Protein AF-A0A9N9TDC0-F1 (afdb_monomer_lite)

Organism: Diabrotica balteata (NCBI:txid107213)

Foldseek 3Di:
DWPLLPLLVVLVVLQVVVVVVCVVDPDDDDDDDDDDDDDDDDCVVQQAQPQAAQQGLGGNAPDLCRGGDCNQLSVLSSQLSVAPGKAHDQGDDSNDGHVDNHIRHHSVSVVSSLVSLVVVCVDPSSVVSNCCNGPPD

pLDDT: mean 79.36, std 17.17, range [41.03, 97.44]

Radius of gyration: 16.18 Å; chains: 1; bounding box: 45×30×38 Å

Secondary structure (DSSP, 8-state):
--GGGGTTHHHHHHHHHHHHHHTT----------------S-TTTTTPPTT-SSSSSS---SSTT---S-HHHHHHHHHHHT-SSEE-TT-EETTEE--SSS-EE-HHHHHHHHHHHHTTTTSHHHHHHHHIIIII-

InterPro domains:
  IPR016090 Phospholipase A2-like, central domain [PF05826] (49-137)
  IPR036444 Phospholipase A2 domain superfamily [G3DSA:1.20.90.10] (48-137)
  IPR036444 Phospholipase A2 domain superfamily [SSF48619] (49-136)

Sequence (137 aa):
MVILMTQCKQLEEGRLMRRNKEVRKNGAELTIERSTASKSPFTLLNGIVLGTKWCGTGDIAKNYFDLGTDSAVNSCCRTHDLCPVKVMANSKKYELVNHSLFTKSHCRCDDELFQCLRKSLTSPSGNLMGQIYFNIV

Structure (mmCIF, N/CA/C/O backbone):
data_AF-A0A9N9TDC0-F1
#
_entry.id   AF-A0A9N9TDC0-F1
#
loop_
_atom_site.group_PDB
_atom_site.id
_atom_site.type_symbol
_atom_site.label_atom_id
_atom_site.label_alt_id
_atom_site.label_comp_id
_atom_site.label_asym_id
_atom_site.label_entity_id
_atom_site.label_seq_id
_atom_site.pdbx_PDB_ins_code
_atom_site.Cartn_x
_atom_site.Cartn_y
_atom_site.Cartn_z
_atom_site.occupancy
_atom_site.B_iso_or_equiv
_atom_site.auth_seq_id
_atom_site.auth_comp_id
_atom_site.auth_asym_id
_atom_site.auth_atom_id
_atom_site.pdbx_PDB_model_num
ATOM 1 N N . MET A 1 1 ? 11.512 5.666 14.192 1.00 43.72 1 MET A N 1
ATOM 2 C CA . MET A 1 1 ? 10.227 6.289 14.569 1.00 43.72 1 MET A CA 1
ATOM 3 C C . MET A 1 1 ? 9.485 6.565 13.271 1.00 43.72 1 MET A C 1
ATOM 5 O O . MET A 1 1 ? 10.002 7.342 12.486 1.00 43.72 1 MET A O 1
ATOM 9 N N . VAL A 1 2 ? 8.385 5.860 12.987 1.00 49.72 2 VAL A N 1
ATOM 10 C CA . VAL A 1 2 ? 7.615 6.011 11.736 1.00 49.72 2 VAL A CA 1
ATOM 11 C C . VAL A 1 2 ? 6.175 6.308 12.141 1.00 49.72 2 VAL A C 1
ATOM 13 O O . VAL A 1 2 ? 5.522 5.473 12.767 1.00 49.72 2 VAL A O 1
ATOM 16 N N . ILE A 1 3 ? 5.728 7.534 11.883 1.00 53.28 3 ILE A N 1
ATOM 17 C CA . ILE A 1 3 ? 4.504 8.129 12.442 1.00 53.28 3 ILE A CA 1
ATOM 18 C C . ILE A 1 3 ? 3.247 7.365 11.969 1.00 53.28 3 ILE A C 1
ATOM 20 O O . ILE A 1 3 ? 2.300 7.200 12.744 1.00 53.28 3 ILE A O 1
ATOM 24 N N . LEU A 1 4 ? 3.285 6.748 10.779 1.00 50.56 4 LEU A N 1
ATOM 25 C CA . LEU A 1 4 ? 2.161 5.986 10.223 1.00 50.56 4 LEU A CA 1
ATOM 26 C C . LEU A 1 4 ? 1.981 4.564 10.802 1.00 50.56 4 LEU A C 1
ATOM 28 O O . LEU A 1 4 ? 0.852 4.074 10.845 1.00 50.56 4 LEU A O 1
ATOM 32 N N . MET A 1 5 ? 3.023 3.931 11.377 1.00 54.91 5 MET A N 1
ATOM 33 C CA . MET A 1 5 ? 2.903 2.614 12.055 1.00 54.91 5 MET A CA 1
ATOM 34 C C . MET A 1 5 ? 1.956 2.637 13.274 1.00 54.91 5 MET A C 1
ATOM 36 O O . MET A 1 5 ? 1.722 1.612 13.915 1.00 54.91 5 MET A O 1
ATOM 40 N N . THR A 1 6 ? 1.422 3.805 13.638 1.00 63.31 6 THR A N 1
ATOM 41 C CA . THR A 1 6 ? 0.473 3.960 14.744 1.00 63.31 6 THR A CA 1
ATOM 42 C C . THR A 1 6 ? -0.981 4.084 14.288 1.00 63.31 6 THR A C 1
ATOM 44 O O . THR A 1 6 ? -1.870 3.665 15.026 1.00 63.31 6 THR A O 1
ATOM 47 N N . GLN A 1 7 ? -1.258 4.572 13.070 1.00 75.69 7 GLN A N 1
ATOM 48 C CA . GLN A 1 7 ? -2.637 4.772 12.603 1.00 75.69 7 GLN A CA 1
ATOM 49 C C . GLN A 1 7 ? -3.354 3.449 12.314 1.00 75.69 7 GLN A C 1
ATOM 51 O O . GLN A 1 7 ? -4.551 3.316 12.570 1.00 75.69 7 GLN A O 1
ATOM 56 N N . CYS A 1 8 ? -2.617 2.451 11.831 1.00 85.19 8 CYS A N 1
ATOM 57 C CA . CYS A 1 8 ? -3.139 1.114 11.584 1.00 85.19 8 CYS A CA 1
ATOM 58 C C . CYS A 1 8 ? -3.606 0.406 12.876 1.00 85.19 8 CYS A C 1
ATOM 60 O O . CYS A 1 8 ? -4.486 -0.452 12.822 1.00 85.19 8 CYS A O 1
ATOM 62 N N . LYS A 1 9 ? -3.095 0.797 14.056 1.00 86.00 9 LYS A N 1
ATOM 63 C CA . LYS A 1 9 ? -3.480 0.199 15.350 1.00 86.00 9 LYS A CA 1
ATOM 64 C C . LYS A 1 9 ? -4.933 0.491 15.720 1.00 86.00 9 LYS A C 1
ATOM 66 O O . LYS A 1 9 ? -5.607 -0.353 16.302 1.00 86.00 9 LYS A O 1
ATOM 71 N N . GLN A 1 10 ? -5.457 1.636 15.278 1.00 83.44 10 GLN A N 1
ATOM 72 C CA . GLN A 1 10 ? -6.869 1.996 15.452 1.00 83.44 10 GLN A CA 1
ATOM 73 C C . GLN A 1 10 ? -7.805 0.951 14.810 1.00 83.44 10 GLN A C 1
ATOM 75 O O . GLN A 1 10 ? -8.905 0.691 15.300 1.00 83.44 10 GLN A O 1
ATOM 80 N N . LEU A 1 11 ? -7.360 0.320 13.716 1.00 83.12 11 LEU A N 1
ATOM 81 C CA . LEU A 1 11 ? -8.080 -0.754 13.028 1.00 83.12 11 LEU A CA 1
ATOM 82 C C . LEU A 1 11 ? -7.989 -2.105 13.756 1.00 83.12 11 LEU A C 1
ATOM 84 O O . LEU A 1 11 ? -8.930 -2.900 13.673 1.00 83.12 11 LEU A O 1
ATOM 88 N N . GLU A 1 12 ? -6.890 -2.372 14.462 1.00 80.12 12 GLU A N 1
ATOM 89 C CA . GLU A 1 12 ? -6.726 -3.580 15.281 1.00 80.12 12 GLU A CA 1
ATOM 90 C C . GLU A 1 12 ? -7.670 -3.548 16.494 1.00 80.12 12 GLU A C 1
ATOM 92 O O . GLU A 1 12 ? -8.396 -4.514 16.748 1.00 80.12 12 GLU A O 1
ATOM 97 N N . GLU A 1 13 ? -7.760 -2.401 17.172 1.00 72.88 13 GLU A N 1
ATOM 98 C CA . GLU A 1 13 ? -8.645 -2.187 18.325 1.00 72.88 13 GLU A CA 1
ATOM 99 C C . GLU A 1 13 ? -10.133 -2.212 17.936 1.00 72.88 13 GLU A C 1
ATOM 101 O O . GLU A 1 13 ? -10.938 -2.914 18.560 1.00 72.88 13 GLU A O 1
ATOM 106 N N . GLY A 1 14 ? -10.510 -1.527 16.847 1.00 67.00 14 GLY A N 1
ATOM 107 C CA . GLY A 1 14 ? -11.889 -1.530 16.342 1.00 67.00 14 GLY A CA 1
ATOM 108 C C . GLY A 1 14 ? -12.385 -2.931 15.955 1.00 67.00 14 GLY A C 1
ATOM 109 O O . GLY A 1 14 ? -13.558 -3.273 16.144 1.00 67.00 14 GLY A O 1
ATOM 110 N N . ARG A 1 15 ? -11.484 -3.803 15.480 1.00 71.12 15 ARG A N 1
ATOM 111 C CA . ARG A 1 15 ? -11.808 -5.208 15.198 1.00 71.12 15 ARG A CA 1
ATOM 112 C C . ARG A 1 15 ? -12.060 -6.035 16.452 1.00 71.12 15 ARG A C 1
ATOM 114 O O . ARG A 1 15 ? -12.991 -6.840 16.432 1.00 71.12 15 ARG A O 1
ATOM 121 N N . LEU A 1 16 ? -11.271 -5.863 17.514 1.00 62.78 16 LEU A N 1
ATOM 122 C CA . LEU A 1 16 ? -11.483 -6.576 18.782 1.00 62.78 16 LEU A CA 1
ATOM 123 C C . LEU A 1 16 ? -12.867 -6.254 19.361 1.00 62.78 16 LEU A C 1
ATOM 125 O O . LEU A 1 16 ? -13.609 -7.161 19.745 1.00 62.78 16 LEU A O 1
ATOM 129 N N . MET A 1 17 ? -13.262 -4.981 19.310 1.00 61.91 17 MET A N 1
ATOM 130 C CA . MET A 1 17 ? -14.589 -4.541 19.744 1.00 61.91 17 MET A CA 1
ATOM 131 C C . MET A 1 17 ? -15.713 -5.162 18.905 1.00 61.91 17 MET A C 1
ATOM 133 O O . MET A 1 17 ? -16.713 -5.632 19.453 1.00 61.91 17 MET A O 1
ATOM 137 N N . ARG A 1 18 ? -15.552 -5.232 17.575 1.00 63.91 18 ARG A N 1
ATOM 138 C CA . ARG A 1 18 ? -16.556 -5.845 16.693 1.00 63.91 18 ARG A CA 1
ATOM 139 C C . ARG A 1 18 ? -16.644 -7.362 16.864 1.00 63.91 18 ARG A C 1
ATOM 141 O O . ARG A 1 18 ? -17.756 -7.868 16.951 1.00 63.91 18 ARG A O 1
ATOM 148 N N . ARG A 1 19 ? -15.517 -8.076 16.984 1.00 62.69 19 ARG A N 1
ATOM 149 C CA . ARG A 1 19 ? -15.504 -9.530 17.237 1.00 62.69 19 ARG A CA 1
ATOM 150 C C . ARG A 1 19 ? -16.257 -9.865 18.527 1.00 62.69 19 ARG A C 1
ATOM 152 O O . ARG A 1 19 ? -17.105 -10.750 18.524 1.00 62.69 19 ARG A O 1
ATOM 159 N N . ASN A 1 20 ? -16.029 -9.105 19.598 1.00 61.06 20 ASN A N 1
ATOM 160 C CA . ASN A 1 20 ? -16.749 -9.279 20.864 1.00 61.06 20 ASN A CA 1
ATOM 161 C C . ASN A 1 20 ? -18.252 -8.960 20.751 1.00 61.06 20 ASN A C 1
ATOM 163 O O . ASN A 1 20 ? -19.065 -9.557 21.454 1.00 61.06 20 ASN A O 1
ATOM 167 N N . LYS A 1 21 ? -18.639 -8.039 19.858 1.00 62.50 21 LYS A N 1
ATOM 168 C CA . LYS A 1 21 ? -20.042 -7.707 19.562 1.00 62.50 21 LYS A CA 1
ATOM 169 C C . LYS A 1 21 ? -20.717 -8.764 18.680 1.00 62.50 21 LYS A C 1
ATOM 171 O O . LYS A 1 21 ? -21.873 -9.072 18.924 1.00 62.50 21 LYS A O 1
ATOM 176 N N . GLU A 1 22 ? -20.016 -9.341 17.705 1.00 58.44 22 GLU A N 1
ATOM 177 C CA . GLU A 1 22 ? -20.518 -10.411 16.824 1.00 58.44 22 GLU A CA 1
ATOM 178 C C . GLU A 1 22 ? -20.736 -11.722 17.591 1.00 58.44 22 GLU A C 1
ATOM 180 O O . GLU A 1 22 ? -21.791 -12.332 17.443 1.00 58.44 22 GLU A O 1
ATOM 185 N N . VAL A 1 23 ? -19.844 -12.072 18.529 1.00 59.19 23 VAL A N 1
ATOM 186 C CA . VAL A 1 23 ? -20.058 -13.187 19.479 1.00 59.19 23 VAL A CA 1
ATOM 187 C C . VAL A 1 23 ? -21.364 -13.025 20.275 1.00 59.19 23 VAL A C 1
ATOM 189 O O . VAL A 1 23 ? -21.989 -14.014 20.644 1.00 59.19 23 VAL A O 1
ATOM 192 N N . ARG A 1 24 ? -21.825 -11.787 20.503 1.00 57.50 24 ARG A N 1
ATOM 193 C CA . ARG A 1 24 ? -23.081 -11.485 21.210 1.00 57.50 24 ARG A CA 1
ATOM 194 C C . ARG A 1 24 ? -24.323 -11.445 20.310 1.00 57.50 24 ARG A C 1
ATOM 196 O O . ARG A 1 24 ? -25.420 -11.291 20.836 1.00 57.50 24 ARG A O 1
ATOM 203 N N . LYS A 1 25 ? -24.184 -11.507 18.980 1.00 57.28 25 LYS A N 1
ATOM 204 C CA . LYS A 1 25 ? -25.237 -11.085 18.035 1.00 57.28 25 LYS A CA 1
ATOM 205 C C . LYS A 1 25 ? -25.451 -12.037 16.855 1.00 57.28 25 LYS A C 1
ATOM 207 O O . LYS A 1 25 ? -25.892 -11.588 15.801 1.00 57.28 25 LYS A O 1
ATOM 212 N N . ASN A 1 26 ? -25.135 -13.324 17.000 1.00 48.34 26 ASN A N 1
ATOM 213 C CA . ASN A 1 26 ? -25.371 -14.308 15.941 1.00 48.34 26 ASN A CA 1
ATOM 214 C C . ASN A 1 26 ? -26.873 -14.431 15.619 1.00 48.34 26 ASN A C 1
ATOM 216 O O . ASN A 1 26 ? -27.608 -15.152 16.287 1.00 48.34 26 ASN A O 1
ATOM 220 N N . GLY A 1 27 ? -27.292 -13.700 14.582 1.00 49.47 27 GLY A N 1
ATOM 221 C CA . GLY A 1 27 ? -28.620 -13.714 13.978 1.00 49.47 27 GLY A CA 1
ATOM 222 C C . GLY A 1 27 ? -28.892 -12.444 13.160 1.00 49.47 27 GLY A C 1
ATOM 223 O O . GLY A 1 27 ? -29.534 -11.540 13.685 1.00 49.47 27 GLY A O 1
ATOM 224 N N . ALA A 1 28 ? -28.365 -12.359 11.923 1.00 46.91 28 ALA A N 1
ATOM 225 C CA . ALA A 1 28 ? -29.011 -11.762 10.730 1.00 46.91 28 ALA A CA 1
ATOM 226 C C . ALA A 1 28 ? -28.039 -11.520 9.544 1.00 46.91 28 ALA A C 1
ATOM 228 O O . ALA A 1 28 ? -26.873 -11.177 9.730 1.00 46.91 28 ALA A O 1
ATOM 229 N N . GLU A 1 29 ? -28.615 -11.695 8.350 1.00 49.22 29 GLU A N 1
ATOM 230 C CA . GLU A 1 29 ? -28.165 -11.625 6.946 1.00 49.22 29 GLU A CA 1
ATOM 231 C C . GLU A 1 29 ? -27.120 -10.558 6.534 1.00 49.22 29 GLU A C 1
ATOM 233 O O . GLU A 1 29 ? -27.102 -9.436 7.041 1.00 49.22 29 GLU A O 1
ATOM 238 N N . LEU A 1 30 ? -26.299 -10.886 5.522 1.00 42.09 30 LEU A N 1
ATOM 239 C CA . LEU A 1 30 ? -25.290 -10.016 4.903 1.00 42.09 30 LEU A CA 1
ATOM 240 C C . LEU A 1 30 ? -25.744 -9.544 3.504 1.00 42.09 30 LEU A C 1
ATOM 242 O O . LEU A 1 30 ? -25.718 -10.320 2.552 1.00 42.09 30 LEU A O 1
ATOM 246 N N . THR A 1 31 ? -26.077 -8.263 3.343 1.00 41.03 31 THR A N 1
ATOM 247 C CA . THR A 1 31 ? -26.244 -7.618 2.026 1.00 41.03 31 THR A CA 1
ATOM 248 C C . THR A 1 31 ? -24.946 -6.938 1.588 1.00 41.03 31 THR A C 1
ATOM 250 O O . THR A 1 31 ? -24.373 -6.126 2.317 1.00 41.03 31 THR A O 1
ATOM 253 N N . ILE A 1 32 ? -24.464 -7.285 0.392 1.00 54.03 32 ILE A N 1
ATOM 254 C CA . ILE A 1 32 ? -23.242 -6.746 -0.217 1.00 54.03 32 ILE A CA 1
ATOM 255 C C . ILE A 1 32 ? -23.621 -5.600 -1.158 1.00 54.03 32 ILE A C 1
ATOM 257 O O . ILE A 1 32 ? -24.218 -5.842 -2.204 1.00 54.03 32 ILE A O 1
ATOM 261 N N . GLU A 1 33 ? -23.212 -4.373 -0.834 1.00 41.72 33 GLU A N 1
ATOM 262 C CA . GLU A 1 33 ? -23.263 -3.245 -1.770 1.00 41.72 33 GLU A CA 1
ATOM 263 C C . GLU A 1 33 ? -21.891 -2.985 -2.397 1.00 41.72 33 GLU A C 1
ATOM 265 O O . GLU A 1 33 ? -20.862 -2.918 -1.719 1.00 41.72 33 GLU A O 1
ATOM 270 N N . ARG A 1 34 ? -21.881 -2.858 -3.727 1.00 50.12 34 ARG A N 1
ATOM 271 C CA . ARG A 1 34 ? -20.688 -2.676 -4.556 1.00 50.12 34 ARG A CA 1
ATOM 272 C C . ARG A 1 34 ? -20.740 -1.274 -5.162 1.00 50.12 34 ARG A C 1
ATOM 274 O O . ARG A 1 34 ? -21.472 -1.042 -6.115 1.00 50.12 34 ARG A O 1
ATOM 281 N N . SER A 1 35 ? -19.971 -0.340 -4.612 1.00 47.72 35 SER A N 1
ATOM 282 C CA . SER A 1 35 ? -19.874 1.027 -5.133 1.00 47.72 35 SER A CA 1
ATOM 283 C C . SER A 1 35 ? -18.846 1.109 -6.264 1.00 47.72 35 SER A C 1
ATOM 285 O O . SER A 1 35 ? -17.663 0.827 -6.066 1.00 47.72 35 SER A O 1
ATOM 287 N N . THR A 1 36 ? -19.293 1.515 -7.449 1.00 52.31 36 THR A N 1
ATOM 288 C CA . THR A 1 36 ? -18.456 1.820 -8.615 1.00 52.31 36 THR A CA 1
ATOM 289 C C . THR A 1 36 ? -17.931 3.253 -8.525 1.00 52.31 36 THR A C 1
ATOM 291 O O . THR A 1 36 ? -18.714 4.200 -8.581 1.00 52.31 36 THR A O 1
ATOM 294 N N . ALA A 1 37 ? -16.614 3.421 -8.395 1.00 52.00 37 ALA A N 1
ATOM 295 C CA . ALA A 1 37 ? -15.966 4.730 -8.401 1.00 52.00 37 ALA A CA 1
ATOM 296 C C . ALA A 1 37 ? -15.718 5.214 -9.843 1.00 52.00 37 ALA A C 1
ATOM 298 O O . ALA A 1 37 ? -15.102 4.524 -10.657 1.00 52.00 37 ALA A O 1
ATOM 299 N N . SER A 1 38 ? -16.241 6.404 -10.138 1.00 48.16 38 SER A N 1
ATOM 300 C CA . SER A 1 38 ? -16.136 7.135 -11.405 1.00 48.16 38 SER A CA 1
ATOM 301 C C . SER A 1 38 ? -14.684 7.537 -11.712 1.00 48.16 38 SER A C 1
ATOM 303 O O . SER A 1 38 ? -14.008 8.103 -10.854 1.00 48.16 38 SER A O 1
ATOM 305 N N . LYS A 1 39 ? -14.193 7.248 -12.928 1.00 51.53 39 LYS A N 1
ATOM 306 C CA . LYS A 1 39 ? -12.815 7.538 -13.372 1.00 51.53 39 LYS A CA 1
ATOM 307 C C . LYS A 1 39 ? -12.755 8.872 -14.135 1.00 51.53 39 LYS A C 1
ATOM 309 O O . LYS A 1 39 ? -13.308 8.979 -15.225 1.00 51.53 39 LYS A O 1
ATOM 314 N N . SER A 1 40 ? -12.050 9.858 -13.573 1.00 52.03 40 SER A N 1
ATOM 315 C CA . SER A 1 40 ? -11.766 11.186 -14.157 1.00 52.03 40 SER A CA 1
ATOM 316 C C . SER A 1 40 ? -10.304 11.281 -14.657 1.00 52.03 40 SER A C 1
ATOM 318 O O . SER A 1 40 ? -9.427 10.673 -14.033 1.00 52.03 40 SER A O 1
ATOM 320 N N . PRO A 1 41 ? -10.003 12.013 -15.756 1.00 49.75 41 PRO A N 1
ATOM 321 C CA . PRO A 1 41 ? -8.772 11.858 -16.545 1.00 49.75 41 PRO A CA 1
ATOM 322 C C . PRO A 1 41 ? -7.531 12.632 -16.054 1.00 49.75 41 PRO A C 1
ATOM 324 O O . PRO A 1 41 ? -6.552 12.718 -16.790 1.00 49.75 41 PRO A O 1
ATOM 327 N N . PHE A 1 42 ? -7.502 13.162 -14.829 1.00 45.28 42 PHE A N 1
ATOM 328 C CA . PHE A 1 42 ? -6.326 13.876 -14.309 1.00 45.28 42 PHE A CA 1
ATOM 329 C C . PHE A 1 42 ? -5.617 13.075 -13.210 1.00 45.28 42 PHE A C 1
ATOM 331 O O . PHE A 1 42 ? -5.853 13.255 -12.020 1.00 45.28 42 PHE A O 1
ATOM 338 N N . THR A 1 43 ? -4.715 12.180 -13.620 1.00 54.09 43 THR A N 1
ATOM 339 C CA . THR A 1 43 ? -3.987 11.226 -12.761 1.00 54.09 43 THR A CA 1
ATOM 340 C C . THR A 1 43 ? -3.235 11.862 -11.581 1.00 54.09 43 THR A C 1
ATOM 342 O O . THR A 1 43 ? -3.154 11.251 -10.519 1.00 54.09 43 THR A O 1
ATOM 345 N N . LEU A 1 44 ? -2.750 13.102 -11.721 1.00 52.62 44 LEU A N 1
ATOM 346 C CA . LEU A 1 44 ? -2.090 13.844 -10.636 1.00 52.62 44 LEU A CA 1
ATOM 347 C C . LEU A 1 44 ? -3.076 14.422 -9.607 1.00 52.62 44 LEU A C 1
ATOM 349 O O . LEU A 1 44 ? -2.758 14.467 -8.423 1.00 52.62 44 LEU A O 1
ATOM 353 N N . LEU A 1 45 ? -4.284 14.811 -10.032 1.00 56.62 45 LEU A N 1
ATOM 354 C CA . LEU A 1 45 ? -5.337 15.286 -9.123 1.00 56.62 45 LEU A CA 1
ATOM 355 C C . LEU A 1 45 ? -5.935 14.132 -8.296 1.00 56.62 45 LEU A C 1
ATOM 357 O O . LEU A 1 45 ? -6.458 14.351 -7.210 1.00 56.62 45 LEU A O 1
ATOM 361 N N . ASN A 1 46 ? -5.814 12.901 -8.804 1.00 61.03 46 ASN A N 1
ATOM 362 C CA . ASN A 1 46 ? -6.255 11.673 -8.141 1.00 61.03 46 ASN A CA 1
ATOM 363 C C . ASN A 1 46 ? -5.223 11.126 -7.133 1.00 61.03 46 ASN A C 1
ATOM 365 O O . ASN A 1 46 ? -5.440 10.065 -6.553 1.00 61.03 46 ASN A O 1
ATOM 369 N N . GLY A 1 47 ? -4.088 11.810 -6.940 1.00 79.50 47 GLY A N 1
ATOM 370 C CA . GLY A 1 47 ? -3.065 11.399 -5.977 1.00 79.50 47 GLY A CA 1
ATOM 371 C C . GLY A 1 47 ? -2.313 10.120 -6.354 1.00 79.50 47 GLY A C 1
ATOM 372 O O . GLY A 1 47 ? -1.832 9.437 -5.456 1.00 79.50 47 GLY A O 1
ATOM 373 N N . ILE A 1 48 ? -2.222 9.777 -7.647 1.00 88.44 48 ILE A N 1
ATOM 374 C CA . ILE A 1 48 ? -1.464 8.615 -8.142 1.00 88.44 48 ILE A CA 1
ATOM 375 C C . ILE A 1 48 ? -0.031 9.026 -8.496 1.00 88.44 48 ILE A C 1
ATOM 377 O O . ILE A 1 48 ? 0.192 10.011 -9.204 1.00 88.44 48 ILE A O 1
ATOM 381 N N . VAL A 1 49 ? 0.947 8.234 -8.053 1.00 87.75 49 VAL A N 1
ATOM 382 C CA . VAL A 1 49 ? 2.366 8.412 -8.382 1.00 87.75 49 VAL A CA 1
ATOM 383 C C . VAL A 1 49 ? 2.584 8.236 -9.888 1.00 87.75 49 VAL A C 1
ATOM 385 O O . VAL A 1 49 ? 2.137 7.255 -10.488 1.00 87.75 49 VAL A O 1
ATOM 388 N N . LEU A 1 50 ? 3.299 9.177 -10.510 1.00 84.12 50 LEU A N 1
ATOM 389 C CA . LEU A 1 50 ? 3.603 9.145 -11.944 1.00 84.12 50 LEU A CA 1
ATOM 390 C C . LEU A 1 50 ? 4.289 7.832 -12.351 1.00 84.12 50 LEU A C 1
ATOM 392 O O . LEU A 1 50 ? 5.160 7.330 -11.648 1.00 84.12 50 LEU A O 1
ATOM 396 N N . GLY A 1 51 ? 3.886 7.270 -13.494 1.00 80.19 51 GLY A N 1
ATOM 397 C CA . GLY A 1 51 ? 4.392 5.974 -13.971 1.00 80.19 51 GLY A CA 1
ATOM 398 C C . GLY A 1 51 ? 3.780 4.755 -13.267 1.00 80.19 51 GLY A C 1
ATOM 399 O O . GLY A 1 51 ? 4.124 3.616 -13.593 1.00 80.19 51 GLY A O 1
ATOM 400 N N . THR A 1 52 ? 2.841 4.970 -12.339 1.00 90.00 52 THR A N 1
ATOM 401 C CA . THR A 1 52 ? 2.112 3.910 -11.638 1.00 90.00 52 THR A CA 1
ATOM 402 C C . THR A 1 52 ? 0.612 3.964 -11.909 1.00 90.00 52 THR A C 1
ATOM 404 O O . THR A 1 52 ? 0.085 4.908 -12.498 1.00 90.00 52 THR A O 1
ATOM 407 N N . LYS A 1 53 ? -0.072 2.894 -11.515 1.00 93.94 53 LYS A N 1
ATOM 408 C CA . LYS A 1 53 ? -1.519 2.722 -11.618 1.00 93.94 53 LYS A CA 1
ATOM 409 C C . LYS A 1 53 ? -2.177 2.368 -10.291 1.00 93.94 53 LYS A C 1
ATOM 411 O O . LYS A 1 53 ? -3.367 2.616 -10.160 1.00 93.94 53 LYS A O 1
ATOM 416 N N . TRP A 1 54 ? -1.413 1.822 -9.347 1.00 94.88 54 TRP A N 1
ATOM 417 C CA . TRP A 1 54 ? -1.894 1.346 -8.046 1.00 94.88 54 TRP A CA 1
ATOM 418 C C . TRP A 1 54 ? -1.355 2.145 -6.857 1.00 94.88 54 TRP A C 1
ATOM 420 O O . TRP A 1 54 ? -1.756 1.903 -5.731 1.00 94.88 54 TRP A O 1
ATOM 430 N N . 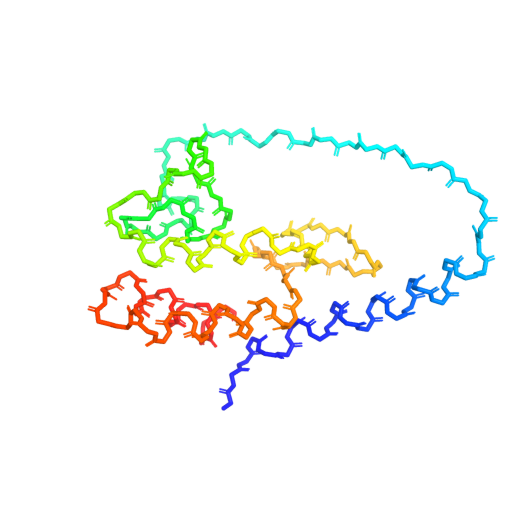CYS A 1 55 ? -0.382 3.034 -7.062 1.00 92.69 55 CYS A N 1
ATOM 431 C CA . CYS A 1 55 ? 0.274 3.731 -5.958 1.00 92.69 55 CYS A CA 1
ATOM 432 C C . CYS A 1 55 ? -0.323 5.125 -5.785 1.00 92.69 55 CYS A C 1
ATOM 434 O O . CYS A 1 55 ? 0.088 6.057 -6.476 1.00 92.69 55 CYS A O 1
ATOM 436 N N . GLY A 1 56 ? -1.288 5.267 -4.876 1.00 88.31 56 GLY A N 1
ATOM 437 C CA . GLY A 1 56 ? -1.911 6.549 -4.556 1.00 88.31 56 GLY A CA 1
ATOM 438 C C . GLY A 1 56 ? -3.245 6.413 -3.827 1.00 88.31 56 GLY A C 1
ATOM 439 O O . GLY A 1 56 ? -3.477 5.441 -3.111 1.00 88.31 56 GLY A O 1
ATOM 440 N N . THR A 1 57 ? -4.134 7.396 -3.991 1.00 85.88 57 THR A N 1
ATOM 441 C CA . THR A 1 57 ? -5.489 7.350 -3.417 1.00 85.88 57 THR A CA 1
ATOM 442 C C . THR A 1 57 ? -6.386 6.422 -4.244 1.00 85.88 57 THR A C 1
ATOM 444 O O . THR A 1 57 ? -7.181 6.864 -5.072 1.00 85.88 57 THR A O 1
ATOM 447 N N . GLY A 1 58 ? -6.248 5.115 -4.005 1.00 85.12 58 GLY A N 1
ATOM 448 C CA . GLY A 1 58 ? -6.860 4.059 -4.813 1.00 85.12 58 GLY A CA 1
ATOM 449 C C . GLY A 1 58 ? -6.050 3.760 -6.074 1.00 85.12 58 GLY A C 1
ATOM 450 O O . GLY A 1 58 ? -4.857 4.051 -6.139 1.00 85.12 58 GLY A O 1
ATOM 451 N N . ASP A 1 59 ? -6.713 3.211 -7.094 1.00 91.38 59 ASP A N 1
ATOM 452 C CA . ASP A 1 59 ? -6.069 2.804 -8.339 1.00 91.38 59 ASP A CA 1
ATOM 453 C C . ASP A 1 59 ? -6.795 3.328 -9.591 1.00 91.38 59 ASP A C 1
ATOM 455 O O . ASP A 1 59 ? -8.006 3.560 -9.619 1.00 91.38 59 ASP A O 1
ATOM 459 N N . ILE A 1 60 ? -6.030 3.503 -10.668 1.00 92.25 60 ILE A N 1
ATOM 460 C CA . ILE A 1 60 ? -6.537 3.800 -12.017 1.00 92.25 60 ILE A CA 1
ATOM 461 C C . ILE A 1 60 ? -6.437 2.581 -12.941 1.00 92.25 60 ILE A C 1
ATOM 463 O O . ILE A 1 60 ? -6.710 2.689 -14.144 1.00 92.25 60 ILE A O 1
ATOM 467 N N . ALA A 1 61 ? -6.042 1.425 -12.408 1.00 94.31 61 ALA A N 1
ATOM 468 C CA . ALA A 1 61 ? -5.787 0.222 -13.178 1.00 94.31 61 ALA A CA 1
ATOM 469 C C . ALA A 1 61 ? -7.058 -0.235 -13.907 1.00 94.31 61 ALA A C 1
ATOM 471 O O . ALA A 1 61 ? -8.186 -0.130 -13.412 1.00 94.31 61 ALA A O 1
ATOM 472 N N . LYS A 1 62 ? -6.913 -0.711 -15.148 1.00 94.00 62 LYS A N 1
ATOM 473 C CA . LYS A 1 62 ? -8.059 -1.246 -15.906 1.00 94.00 62 LYS A CA 1
ATOM 474 C C . LYS A 1 62 ? -8.497 -2.613 -15.385 1.00 94.00 62 LYS A C 1
ATOM 476 O O . LYS A 1 62 ? -9.663 -2.970 -15.513 1.00 94.00 62 LYS A O 1
ATOM 481 N N . ASN A 1 63 ? -7.556 -3.376 -14.836 1.00 94.81 63 ASN A N 1
ATOM 482 C CA . ASN A 1 63 ? -7.765 -4.694 -14.252 1.00 94.81 63 ASN A CA 1
ATOM 483 C C . ASN A 1 63 ? -6.585 -5.052 -13.331 1.00 94.81 63 ASN A C 1
ATOM 485 O O . ASN A 1 63 ? -5.586 -4.339 -13.289 1.00 94.81 63 ASN A O 1
ATOM 489 N N . TYR A 1 64 ? -6.684 -6.190 -12.642 1.00 95.25 64 TYR A N 1
ATOM 490 C CA . TYR A 1 64 ? -5.674 -6.686 -11.700 1.00 95.25 64 TYR A CA 1
ATOM 491 C C . TYR A 1 64 ? -4.248 -6.776 -12.277 1.00 95.25 64 TYR A C 1
ATOM 493 O O . TYR A 1 64 ? -3.274 -6.562 -11.555 1.00 95.25 64 TYR A O 1
ATOM 501 N N . PHE A 1 65 ? -4.113 -7.101 -13.564 1.00 95.75 65 PHE A N 1
ATOM 502 C CA . PHE A 1 65 ? -2.824 -7.291 -14.235 1.00 95.75 65 PHE A CA 1
ATOM 503 C C . PHE A 1 65 ? -2.262 -5.995 -14.829 1.00 95.75 65 PHE A C 1
ATOM 505 O O . PHE A 1 65 ? -1.131 -5.979 -15.311 1.00 95.75 65 PHE A O 1
ATOM 512 N N . ASP A 1 66 ? -3.021 -4.901 -14.782 1.00 94.75 66 ASP A N 1
ATOM 513 C CA . ASP A 1 66 ? -2.612 -3.616 -15.328 1.00 94.75 66 ASP A CA 1
ATOM 514 C C . ASP A 1 66 ? -1.661 -2.882 -14.367 1.00 94.75 66 ASP A C 1
ATOM 516 O O . ASP A 1 66 ? -2.065 -2.000 -13.610 1.00 94.75 66 ASP A O 1
ATOM 520 N N . LEU A 1 67 ? -0.389 -3.286 -14.368 1.00 90.44 67 LEU A N 1
ATOM 521 C CA . LEU A 1 67 ? 0.639 -2.787 -13.446 1.00 90.44 67 LEU A CA 1
ATOM 522 C C . LEU A 1 67 ? 1.407 -1.555 -13.956 1.00 90.44 67 LEU A C 1
ATOM 524 O O . LEU A 1 67 ? 2.148 -0.952 -13.190 1.00 90.44 67 LEU A O 1
ATOM 528 N N . GLY A 1 68 ? 1.235 -1.144 -15.215 1.00 85.94 68 GLY A N 1
ATOM 529 C CA . GLY A 1 68 ? 1.977 -0.009 -15.781 1.00 85.94 68 GLY A CA 1
ATOM 530 C C . GLY A 1 68 ? 3.472 -0.289 -15.994 1.00 85.94 68 GLY A C 1
ATOM 531 O O . GLY A 1 68 ? 3.878 -1.440 -16.134 1.00 85.94 68 GLY A O 1
ATOM 532 N N . THR A 1 69 ? 4.280 0.774 -16.074 1.00 88.06 69 THR A N 1
ATOM 533 C CA . THR A 1 69 ? 5.715 0.693 -16.414 1.00 88.06 69 THR A CA 1
ATOM 534 C C . THR A 1 69 ? 6.583 0.255 -15.241 1.00 88.06 69 THR A C 1
ATOM 536 O O . THR A 1 69 ? 7.545 -0.479 -15.436 1.00 88.06 69 THR A O 1
ATOM 539 N N . ASP A 1 70 ? 6.239 0.671 -14.022 1.00 90.19 70 ASP A N 1
ATOM 540 C CA . ASP A 1 70 ? 6.961 0.280 -12.809 1.00 90.19 70 ASP A CA 1
ATOM 541 C C . ASP A 1 70 ? 6.252 -0.885 -12.108 1.00 90.19 70 ASP A C 1
ATOM 543 O O . ASP A 1 70 ? 5.614 -0.731 -11.061 1.00 90.19 70 ASP A O 1
ATOM 547 N N . SER A 1 71 ? 6.284 -2.062 -12.734 1.00 93.12 71 SER A N 1
ATOM 548 C CA . SER A 1 71 ? 5.486 -3.209 -12.292 1.00 93.12 71 SER A CA 1
ATOM 549 C C . SER A 1 71 ? 5.861 -3.713 -10.896 1.00 93.12 71 SER A C 1
ATOM 551 O O . SER A 1 71 ? 4.988 -4.195 -10.173 1.00 93.12 71 SER A O 1
ATOM 553 N N . ALA A 1 72 ? 7.132 -3.585 -10.499 1.00 93.50 72 ALA A N 1
ATOM 554 C CA . ALA A 1 72 ? 7.612 -3.987 -9.179 1.00 93.50 72 ALA A CA 1
ATOM 555 C C . ALA A 1 72 ? 6.976 -3.130 -8.075 1.00 93.50 72 ALA A C 1
ATOM 557 O O . ALA A 1 72 ? 6.352 -3.670 -7.158 1.00 93.50 72 ALA A O 1
ATOM 558 N N . VAL A 1 73 ? 7.043 -1.801 -8.212 1.00 94.75 73 VAL A N 1
ATOM 559 C CA . VAL A 1 73 ? 6.433 -0.865 -7.256 1.00 94.75 73 VAL A CA 1
ATOM 560 C C . VAL A 1 73 ? 4.908 -0.990 -7.271 1.00 94.75 73 VAL A C 1
ATOM 562 O O . VAL A 1 73 ? 4.282 -1.083 -6.215 1.00 94.75 73 VAL A O 1
ATOM 565 N N . ASN A 1 74 ? 4.297 -1.100 -8.455 1.00 95.38 74 ASN A N 1
ATOM 566 C CA . ASN A 1 74 ? 2.848 -1.275 -8.575 1.00 95.38 74 ASN A CA 1
ATOM 567 C C . ASN A 1 74 ? 2.347 -2.565 -7.934 1.00 95.38 74 ASN A C 1
ATOM 569 O O . ASN A 1 74 ? 1.263 -2.567 -7.360 1.00 95.38 74 ASN A O 1
ATOM 573 N N . SER A 1 75 ? 3.115 -3.656 -7.991 1.00 96.38 75 SER A N 1
ATOM 574 C CA . SER A 1 75 ? 2.723 -4.893 -7.317 1.00 96.38 75 SER A CA 1
ATOM 575 C C . SER A 1 75 ? 2.679 -4.723 -5.795 1.00 96.38 75 SER A C 1
ATOM 577 O O . SER A 1 75 ? 1.791 -5.294 -5.156 1.00 96.38 75 SER A O 1
ATOM 579 N N . CYS A 1 76 ? 3.583 -3.922 -5.214 1.00 96.88 76 CYS A N 1
ATOM 580 C CA . CYS A 1 76 ? 3.542 -3.584 -3.790 1.00 96.88 76 CYS A CA 1
ATOM 581 C C . CYS A 1 76 ? 2.250 -2.830 -3.444 1.00 96.88 76 CYS A C 1
ATOM 583 O O . CYS A 1 76 ? 1.494 -3.266 -2.576 1.00 96.88 76 CYS A O 1
ATOM 585 N N . CYS A 1 77 ? 1.956 -1.749 -4.173 1.00 96.06 77 CYS A N 1
ATOM 586 C CA . CYS A 1 77 ? 0.773 -0.927 -3.920 1.00 96.06 77 CYS A CA 1
ATOM 587 C C . CYS A 1 77 ? -0.534 -1.681 -4.196 1.00 96.06 77 CYS A C 1
ATOM 589 O O . CYS A 1 77 ? -1.436 -1.635 -3.377 1.00 96.06 77 CYS A O 1
ATOM 591 N N . ARG A 1 78 ? -0.613 -2.482 -5.268 1.00 97.44 78 ARG A N 1
ATOM 592 C CA . ARG A 1 78 ? -1.774 -3.3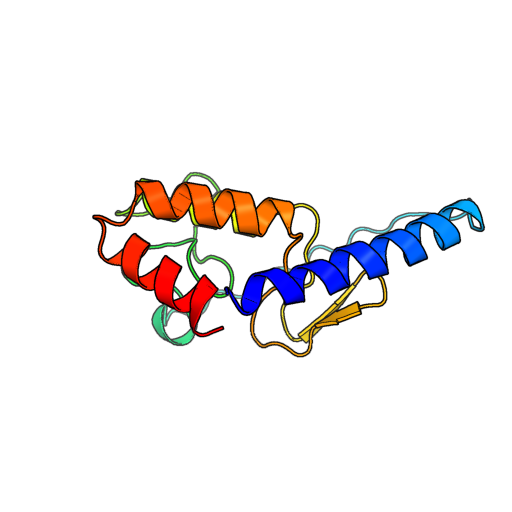43 -5.560 1.00 97.44 78 ARG A CA 1
ATOM 593 C C . ARG A 1 78 ? -2.077 -4.301 -4.413 1.00 97.44 78 ARG A C 1
ATOM 595 O O . ARG A 1 78 ? -3.233 -4.507 -4.058 1.00 97.44 78 ARG A O 1
ATOM 602 N N . THR A 1 79 ? -1.040 -4.932 -3.863 1.00 97.19 79 THR A N 1
ATOM 603 C CA . THR A 1 79 ? -1.199 -5.873 -2.744 1.00 97.19 79 THR A CA 1
ATOM 604 C C . THR A 1 79 ? -1.758 -5.153 -1.519 1.00 97.19 79 THR A C 1
ATOM 606 O O . THR A 1 79 ? -2.671 -5.659 -0.869 1.00 97.19 79 THR A O 1
ATOM 609 N N . HIS A 1 80 ? -1.263 -3.945 -1.252 1.00 95.19 80 HIS A N 1
ATOM 610 C CA . HIS A 1 80 ? -1.742 -3.095 -0.167 1.00 95.19 80 HIS A CA 1
ATOM 611 C C . HIS A 1 80 ? -3.171 -2.581 -0.386 1.00 95.19 80 HIS A C 1
ATOM 613 O O . HIS A 1 80 ? -4.007 -2.696 0.510 1.00 95.19 80 HIS A O 1
ATOM 619 N N . ASP A 1 81 ? -3.498 -2.122 -1.592 1.00 94.88 81 ASP A N 1
ATOM 620 C CA . ASP A 1 81 ? -4.842 -1.690 -1.970 1.00 94.88 81 ASP A CA 1
ATOM 621 C C . ASP A 1 81 ? -5.861 -2.814 -1.794 1.00 94.88 81 ASP A C 1
ATOM 623 O O . ASP A 1 81 ? -6.997 -2.576 -1.386 1.00 94.88 81 ASP A O 1
ATOM 627 N N . LEU A 1 82 ? -5.471 -4.062 -2.040 1.00 95.38 82 LEU A N 1
ATOM 628 C CA . LEU A 1 82 ? -6.327 -5.231 -1.852 1.00 95.38 82 LEU A CA 1
ATOM 629 C C . LEU A 1 82 ? -6.340 -5.758 -0.409 1.00 95.38 82 LEU A C 1
ATOM 631 O O . LEU A 1 82 ? -6.886 -6.835 -0.161 1.00 95.38 82 LEU A O 1
ATOM 635 N N . CYS A 1 83 ? -5.806 -5.001 0.556 1.00 95.38 83 CYS A N 1
ATOM 636 C CA . CYS A 1 83 ? -5.840 -5.376 1.963 1.00 95.38 83 CYS A CA 1
ATOM 637 C C . CYS A 1 83 ? -7.286 -5.691 2.402 1.00 95.38 83 CYS A C 1
ATOM 639 O O . CYS A 1 83 ? -8.183 -4.846 2.272 1.00 95.38 83 CYS A O 1
ATOM 641 N N . PRO A 1 84 ? -7.546 -6.885 2.972 1.00 93.31 84 PRO A N 1
ATOM 642 C CA . PRO A 1 84 ? -8.902 -7.309 3.333 1.00 93.31 84 PRO A CA 1
ATOM 643 C C . PRO A 1 84 ? -9.505 -6.449 4.451 1.00 93.31 84 PRO A C 1
ATOM 645 O O . PRO A 1 84 ? -10.723 -6.404 4.651 1.00 93.31 84 PRO A O 1
ATOM 648 N N . VAL A 1 85 ? -8.651 -5.755 5.204 1.00 91.94 85 VAL A N 1
ATOM 649 C CA . VAL A 1 85 ? -9.031 -4.955 6.360 1.00 91.94 85 VAL A CA 1
ATOM 650 C C . VAL A 1 85 ? -8.524 -3.538 6.170 1.00 91.94 85 VAL A C 1
ATOM 652 O O . VAL A 1 85 ? -7.371 -3.228 6.450 1.00 91.94 85 VAL A O 1
ATOM 655 N N . LYS A 1 86 ? -9.432 -2.681 5.712 1.00 92.06 86 LYS A N 1
ATOM 656 C CA . LYS A 1 86 ? -9.189 -1.258 5.499 1.00 92.06 86 LYS A CA 1
ATOM 657 C C . LYS A 1 86 ? -10.450 -0.429 5.743 1.00 92.06 86 LYS A C 1
ATOM 659 O O . LYS A 1 86 ? -11.562 -0.961 5.633 1.00 92.06 86 LYS A O 1
ATOM 664 N N . VAL A 1 87 ? -10.278 0.854 6.054 1.00 90.81 87 VAL A N 1
ATOM 665 C CA . VAL A 1 87 ? -11.330 1.882 6.072 1.00 90.81 87 VAL A CA 1
ATOM 666 C C . VAL A 1 87 ? -10.947 2.946 5.049 1.00 90.81 87 VAL A C 1
ATOM 668 O O . VAL A 1 87 ? -9.895 3.572 5.171 1.00 90.81 87 VAL A O 1
ATOM 671 N N . MET A 1 88 ? -11.784 3.147 4.032 1.00 90.00 88 MET A N 1
ATOM 672 C CA . MET A 1 88 ? -11.528 4.147 2.989 1.00 90.00 88 MET A CA 1
ATOM 673 C C . MET A 1 88 ? -11.518 5.561 3.581 1.00 90.00 88 MET A C 1
ATOM 675 O O . MET A 1 88 ? -12.069 5.783 4.664 1.00 90.00 88 MET A O 1
ATOM 679 N N . ALA A 1 89 ? -10.899 6.504 2.877 1.00 86.50 89 ALA A N 1
ATOM 680 C CA . ALA A 1 89 ? -10.940 7.920 3.230 1.00 86.50 89 ALA A CA 1
ATOM 681 C C . ALA A 1 89 ? -12.384 8.401 3.460 1.00 86.50 89 ALA A C 1
ATOM 683 O O . ALA A 1 89 ? -13.295 7.995 2.735 1.00 86.50 89 ALA A O 1
ATOM 684 N N . ASN A 1 90 ? -12.593 9.242 4.475 1.00 87.38 90 ASN A N 1
ATOM 685 C CA . ASN A 1 90 ? -13.896 9.814 4.845 1.00 87.38 90 ASN A CA 1
ATOM 686 C C . ASN A 1 90 ? -15.035 8.791 5.034 1.00 87.38 90 ASN A C 1
ATOM 688 O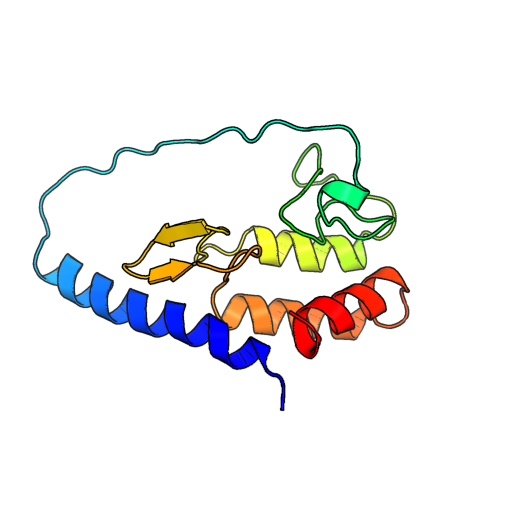 O . ASN A 1 90 ? -16.207 9.107 4.832 1.00 87.38 90 ASN A O 1
ATOM 692 N N . SER A 1 91 ? -14.713 7.554 5.424 1.00 88.62 91 SER A N 1
ATOM 693 C CA . SER A 1 91 ? -15.700 6.485 5.619 1.00 88.62 91 SER A CA 1
ATOM 694 C C . SER A 1 91 ? -15.665 5.917 7.037 1.00 88.62 91 SER A C 1
ATOM 696 O O . SER A 1 91 ? -14.677 6.059 7.762 1.00 88.62 91 SER A O 1
ATOM 698 N N . LYS A 1 92 ? -16.754 5.254 7.443 1.00 91.44 92 LYS A N 1
ATOM 699 C CA . LYS A 1 92 ? -16.849 4.538 8.721 1.00 91.44 92 LYS A CA 1
ATOM 700 C C . LYS A 1 92 ? -16.896 3.031 8.485 1.00 91.44 92 LYS A C 1
ATOM 702 O O . LYS A 1 92 ? -17.753 2.537 7.757 1.00 91.44 92 LYS A O 1
ATOM 707 N N . LYS A 1 93 ? -16.017 2.280 9.150 1.00 90.00 93 LYS A N 1
ATOM 708 C CA . LYS A 1 93 ? -16.041 0.810 9.178 1.00 90.00 93 LYS A CA 1
ATOM 709 C C . LYS A 1 93 ? -15.429 0.316 10.485 1.00 90.00 93 LYS A C 1
ATOM 711 O O . LYS A 1 93 ? -14.566 0.973 11.044 1.00 90.00 93 LYS A O 1
ATOM 716 N N . TYR A 1 94 ? -15.867 -0.839 10.983 1.00 88.25 94 TYR A N 1
ATOM 717 C CA . TYR A 1 94 ? -15.372 -1.411 12.252 1.00 88.25 94 TYR A CA 1
ATOM 718 C C . TYR A 1 94 ? -15.518 -0.461 13.457 1.00 88.25 94 TYR A C 1
ATOM 720 O O . TYR A 1 94 ? -14.664 -0.439 14.332 1.00 88.25 94 TYR A O 1
ATOM 728 N N . GLU A 1 95 ? -16.586 0.347 13.469 1.00 87.56 95 GLU A N 1
ATOM 729 C CA . GLU A 1 95 ? -16.813 1.426 14.449 1.00 87.56 95 GLU A CA 1
ATOM 730 C C . GLU A 1 95 ? -15.729 2.522 14.476 1.00 87.56 95 GLU A C 1
ATOM 732 O O . GLU A 1 95 ? -15.797 3.431 15.295 1.00 87.56 95 GLU A O 1
ATOM 737 N N . LEU A 1 96 ? -14.796 2.499 13.524 1.00 88.00 96 LEU A N 1
ATOM 738 C CA . LEU A 1 96 ? -13.778 3.516 13.313 1.00 88.00 96 LEU A CA 1
ATOM 739 C C . LEU A 1 96 ? -14.203 4.442 12.169 1.00 88.00 96 LEU A C 1
ATOM 741 O O . LEU A 1 96 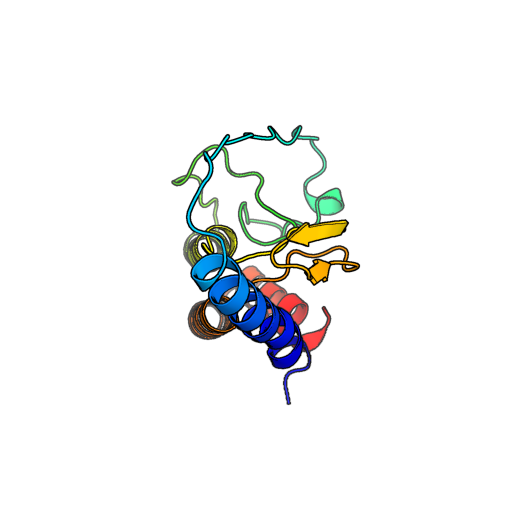? -14.548 3.977 11.079 1.00 88.00 96 LEU A O 1
ATOM 745 N N . VAL A 1 97 ? -14.162 5.752 12.410 1.00 90.50 97 VAL A N 1
ATOM 746 C CA . VAL A 1 97 ? -14.330 6.772 11.367 1.00 90.50 97 VAL A CA 1
ATOM 747 C C . VAL A 1 97 ? -12.948 7.195 10.884 1.00 90.50 97 VAL A C 1
ATOM 749 O O . VAL A 1 97 ? -12.110 7.626 11.674 1.00 90.50 97 VAL A O 1
ATOM 752 N N . ASN A 1 98 ? -12.697 7.061 9.585 1.00 88.19 98 ASN A N 1
ATOM 753 C CA . ASN A 1 98 ? -11.465 7.530 8.975 1.00 88.19 98 ASN A CA 1
ATOM 754 C C . ASN A 1 98 ? -11.648 8.967 8.471 1.00 88.19 98 ASN A C 1
ATOM 756 O O . ASN A 1 98 ? -12.141 9.173 7.368 1.00 88.19 98 ASN A O 1
ATOM 760 N N . HIS A 1 99 ? -11.230 9.950 9.268 1.00 86.62 99 HIS A N 1
ATOM 761 C CA . HIS A 1 99 ? -11.246 11.371 8.889 1.00 86.62 99 HIS A CA 1
ATOM 762 C C . HIS A 1 99 ? -10.086 11.783 7.964 1.00 86.62 99 HIS A C 1
ATOM 764 O O . HIS A 1 99 ? -9.973 12.951 7.605 1.00 86.62 99 HIS A O 1
ATOM 770 N N . SER A 1 100 ? -9.196 10.849 7.614 1.00 81.62 100 SER A N 1
ATOM 771 C CA . SER A 1 100 ? -8.099 11.111 6.684 1.00 81.62 100 SER A CA 1
ATOM 772 C C . SER A 1 100 ? -8.600 11.148 5.240 1.00 81.62 100 SER A C 1
ATOM 774 O O . SER A 1 100 ? -9.574 10.481 4.879 1.00 81.62 100 SER A O 1
ATOM 776 N N . LEU A 1 101 ? -7.860 11.873 4.400 1.00 78.94 101 LEU A N 1
ATOM 777 C CA . LEU A 1 101 ? -7.993 11.848 2.943 1.00 78.94 101 LEU A CA 1
ATOM 778 C C . LEU A 1 101 ? -7.448 10.553 2.318 1.00 78.94 101 LEU A C 1
ATOM 780 O O . LEU A 1 101 ? -7.652 10.313 1.131 1.00 78.94 101 LEU A O 1
ATOM 784 N N . PHE A 1 102 ? -6.789 9.708 3.114 1.00 83.12 102 PHE A N 1
ATOM 785 C CA . PHE A 1 102 ? -6.181 8.456 2.678 1.00 83.12 102 PHE A CA 1
ATOM 786 C C . PHE A 1 102 ? -6.846 7.248 3.333 1.00 83.12 102 PHE A C 1
ATOM 788 O O . PHE A 1 102 ? -7.373 7.316 4.446 1.00 83.12 102 PHE A O 1
ATOM 795 N N . THR A 1 103 ? -6.815 6.115 2.636 1.00 87.75 103 THR A N 1
ATOM 796 C CA . THR A 1 103 ? -7.295 4.836 3.166 1.00 87.75 103 THR A CA 1
ATOM 797 C C . THR A 1 103 ? -6.411 4.381 4.324 1.00 87.75 103 THR A C 1
ATOM 799 O O . THR A 1 103 ? -5.193 4.337 4.197 1.00 87.75 103 THR A O 1
ATOM 802 N N . LYS A 1 104 ? -7.027 3.991 5.443 1.00 89.38 104 LYS A N 1
ATOM 803 C CA . LYS A 1 104 ? -6.336 3.317 6.549 1.00 89.38 104 LYS A CA 1
ATOM 804 C C . LYS A 1 104 ? -6.402 1.809 6.336 1.00 89.38 104 LYS A C 1
ATOM 806 O O . LYS A 1 104 ? -7.502 1.275 6.180 1.00 89.38 104 LYS A O 1
ATOM 811 N N . SER A 1 105 ? -5.261 1.130 6.380 1.00 92.06 105 SER A N 1
ATOM 812 C CA . SER A 1 105 ? -5.141 -0.326 6.229 1.00 92.06 105 SER A CA 1
ATOM 813 C C . SER A 1 105 ? -4.678 -0.989 7.530 1.00 92.06 105 SER A C 1
ATOM 815 O O . SER A 1 105 ? -4.279 -0.331 8.489 1.00 92.06 105 SER A O 1
ATOM 817 N N . HIS A 1 106 ? -4.794 -2.313 7.604 1.00 92.81 106 HIS A N 1
ATOM 818 C CA . HIS A 1 106 ? -4.319 -3.091 8.748 1.00 92.81 106 HIS A CA 1
ATOM 819 C C . HIS A 1 106 ? -2.789 -3.074 8.845 1.00 92.81 106 HIS A C 1
ATOM 821 O O . HIS A 1 106 ? -2.118 -3.140 7.817 1.00 92.81 106 HIS A O 1
ATOM 827 N N . CYS A 1 107 ? -2.234 -3.099 10.064 1.00 92.44 107 CYS A N 1
ATOM 828 C CA . CYS A 1 107 ? -0.789 -2.942 10.283 1.00 92.44 107 CYS A CA 1
ATOM 829 C C . CYS A 1 107 ? 0.055 -3.962 9.515 1.00 92.44 107 CYS A C 1
ATOM 831 O O . CYS A 1 107 ? 1.072 -3.613 8.932 1.00 92.44 107 CYS A O 1
ATOM 833 N N . ARG A 1 108 ? -0.400 -5.218 9.449 1.00 93.06 108 ARG A N 1
ATOM 834 C CA . ARG A 1 108 ? 0.236 -6.248 8.613 1.00 93.06 108 ARG A CA 1
ATOM 835 C C . ARG A 1 108 ? 0.365 -5.845 7.135 1.00 93.06 108 ARG A C 1
ATOM 837 O O . ARG A 1 108 ? 1.405 -6.089 6.542 1.00 93.06 108 ARG A O 1
ATOM 844 N N . CYS A 1 109 ? -0.667 -5.236 6.551 1.00 94.69 109 CYS A N 1
ATOM 845 C CA . CYS A 1 109 ? -0.617 -4.778 5.162 1.00 94.69 109 CYS A CA 1
ATOM 846 C C . CYS A 1 109 ? 0.394 -3.629 5.001 1.00 94.69 109 CYS A C 1
ATOM 848 O O . CYS A 1 109 ? 1.121 -3.597 4.013 1.00 94.69 109 CYS A O 1
ATOM 850 N N . ASP A 1 110 ? 0.469 -2.715 5.974 1.00 93.19 110 ASP A N 1
ATOM 851 C CA . ASP A 1 110 ? 1.446 -1.616 5.965 1.00 93.19 110 ASP A CA 1
ATOM 852 C C . ASP A 1 110 ? 2.892 -2.118 6.120 1.00 93.19 110 ASP A C 1
ATOM 854 O O . ASP A 1 110 ? 3.789 -1.620 5.441 1.00 93.19 110 ASP A O 1
ATOM 858 N N . ASP A 1 111 ? 3.129 -3.123 6.967 1.00 93.12 111 ASP A N 1
ATOM 859 C CA . ASP A 1 111 ? 4.446 -3.753 7.130 1.00 93.12 111 ASP A CA 1
ATOM 860 C C . ASP A 1 111 ? 4.879 -4.500 5.857 1.00 93.12 111 ASP A C 1
ATOM 862 O O . ASP A 1 111 ? 5.997 -4.322 5.368 1.00 93.12 111 ASP A O 1
ATOM 866 N N . GLU A 1 112 ? 3.969 -5.266 5.247 1.00 95.31 112 GLU A N 1
ATOM 867 C CA . GLU A 1 112 ? 4.217 -5.928 3.961 1.00 95.31 112 GLU A CA 1
ATOM 868 C C . GLU A 1 112 ? 4.514 -4.901 2.850 1.00 95.31 112 GLU A C 1
ATOM 870 O O . GLU A 1 112 ? 5.458 -5.088 2.074 1.00 95.31 112 GLU A O 1
ATOM 875 N N . LEU A 1 113 ? 3.784 -3.777 2.808 1.00 94.44 113 LEU A N 1
ATOM 876 C CA . LEU A 1 113 ? 4.056 -2.670 1.885 1.00 94.44 113 LEU A CA 1
ATOM 877 C C . LEU A 1 113 ? 5.451 -2.076 2.122 1.00 94.44 113 LEU A C 1
ATOM 879 O O . LEU A 1 113 ? 6.210 -1.904 1.166 1.00 94.44 113 LEU A O 1
ATOM 883 N N . PHE A 1 114 ? 5.811 -1.799 3.377 1.00 93.06 114 PHE A N 1
ATOM 884 C CA . PHE A 1 114 ? 7.115 -1.245 3.741 1.00 93.06 114 PHE A CA 1
ATOM 885 C C . PHE A 1 114 ? 8.255 -2.152 3.273 1.00 93.06 114 PHE A C 1
ATOM 887 O O . PHE A 1 114 ? 9.185 -1.711 2.592 1.00 93.06 114 PHE A O 1
ATOM 894 N N . GLN A 1 115 ? 8.165 -3.446 3.582 1.00 94.69 115 GLN A N 1
ATOM 895 C CA . GLN A 1 115 ? 9.167 -4.432 3.181 1.00 94.69 115 GLN A CA 1
ATOM 896 C C . GLN A 1 115 ? 9.253 -4.584 1.659 1.00 94.69 115 GLN A C 1
ATOM 898 O O . GLN A 1 115 ? 10.347 -4.771 1.120 1.00 94.69 115 GLN A O 1
ATOM 903 N N . CYS A 1 116 ? 8.123 -4.486 0.957 1.00 96.50 116 CYS A N 1
ATOM 904 C CA . CYS A 1 116 ? 8.076 -4.560 -0.499 1.00 96.50 116 CYS A CA 1
ATOM 905 C C . CYS A 1 116 ? 8.731 -3.333 -1.154 1.00 96.50 116 CYS A C 1
ATOM 907 O O . CYS A 1 116 ? 9.632 -3.486 -1.984 1.00 96.50 116 CYS A O 1
ATOM 909 N N . LEU A 1 117 ? 8.366 -2.115 -0.733 1.00 94.06 117 LEU A N 1
ATOM 910 C CA . LEU A 1 117 ? 8.942 -0.877 -1.272 1.00 94.06 117 LEU A CA 1
ATOM 911 C C . LEU A 1 117 ? 10.436 -0.751 -0.967 1.00 94.06 117 LEU A C 1
ATOM 913 O O . LEU A 1 117 ? 11.185 -0.261 -1.810 1.00 94.06 117 LEU A O 1
ATOM 917 N N . AR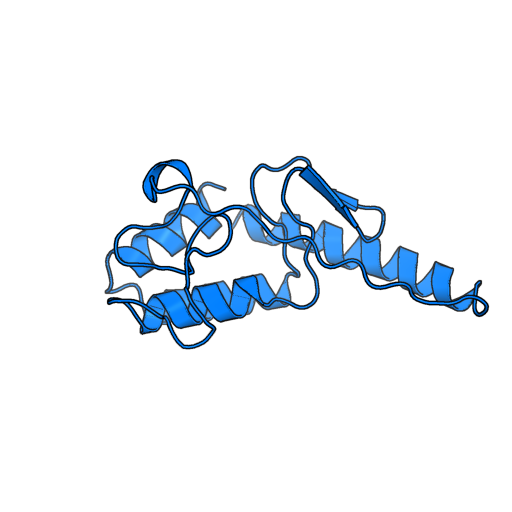G A 1 118 ? 10.907 -1.275 0.175 1.00 92.56 118 ARG A N 1
ATOM 918 C CA . ARG A 1 118 ? 12.344 -1.331 0.495 1.00 92.56 118 ARG A CA 1
ATOM 919 C C . ARG A 1 118 ? 13.178 -2.058 -0.561 1.00 92.56 118 ARG A C 1
ATOM 921 O O . ARG A 1 118 ? 14.335 -1.700 -0.763 1.00 92.56 118 ARG A O 1
ATOM 928 N N . LYS A 1 119 ? 12.606 -3.051 -1.246 1.00 92.75 119 LYS A N 1
ATOM 929 C CA . LYS A 1 119 ? 13.276 -3.783 -2.337 1.00 92.75 119 LYS A CA 1
ATOM 930 C C . LYS A 1 119 ? 13.288 -3.002 -3.656 1.00 92.75 119 LYS A C 1
ATOM 932 O O . LYS A 1 119 ? 14.038 -3.359 -4.554 1.00 92.75 119 LYS A O 1
ATOM 937 N N . SER A 1 120 ? 12.488 -1.939 -3.754 1.00 90.69 120 SER A N 1
ATOM 938 C CA . SER A 1 120 ? 12.293 -1.124 -4.959 1.00 90.69 120 SER A CA 1
ATOM 939 C C . SER A 1 120 ? 12.771 0.326 -4.781 1.00 90.69 120 SER A C 1
ATOM 941 O O . SER A 1 120 ? 12.370 1.203 -5.539 1.00 90.69 120 SER A O 1
ATOM 943 N N . LEU A 1 121 ? 13.632 0.600 -3.788 1.00 86.56 121 LEU A N 1
ATOM 944 C CA . LEU A 1 121 ? 14.126 1.955 -3.481 1.00 86.56 121 LEU A CA 1
ATOM 945 C C . LEU A 1 121 ? 15.008 2.565 -4.575 1.00 86.56 121 LEU A C 1
ATOM 947 O O . LEU A 1 121 ? 15.207 3.776 -4.582 1.00 86.56 121 LEU A O 1
ATOM 951 N N . THR A 1 122 ? 15.545 1.739 -5.472 1.00 87.00 122 THR A N 1
ATOM 952 C CA . THR A 1 122 ? 16.297 2.194 -6.647 1.00 87.00 122 THR A CA 1
ATOM 953 C C . THR A 1 122 ? 15.387 2.787 -7.723 1.00 87.00 122 THR A C 1
ATOM 955 O O . THR A 1 122 ? 15.867 3.552 -8.555 1.00 87.00 122 THR A O 1
ATOM 958 N N . SER A 1 123 ? 14.083 2.479 -7.704 1.00 90.12 123 SER A N 1
ATOM 959 C CA . SER A 1 123 ? 13.106 3.146 -8.563 1.00 90.12 123 SER A CA 1
ATOM 960 C C . SER A 1 123 ? 12.724 4.510 -7.972 1.00 90.12 123 SER A C 1
ATOM 962 O O . SER A 1 123 ? 12.375 4.573 -6.786 1.00 90.12 123 SER A O 1
ATOM 964 N N . PRO A 1 124 ? 12.688 5.590 -8.779 1.00 91.00 124 PRO A N 1
ATOM 965 C CA . PRO A 1 124 ? 12.146 6.878 -8.356 1.00 91.00 124 PRO A CA 1
ATOM 966 C C . PRO A 1 124 ? 10.731 6.768 -7.774 1.00 91.00 124 PRO A C 1
ATOM 968 O O . PRO A 1 124 ? 10.452 7.369 -6.738 1.00 91.00 124 PRO A O 1
ATOM 971 N N . SER A 1 125 ? 9.855 5.956 -8.382 1.00 90.94 125 SER A N 1
ATOM 972 C CA . SER A 1 125 ? 8.476 5.771 -7.906 1.00 90.94 125 SER A CA 1
ATOM 973 C C . SER A 1 125 ? 8.445 5.078 -6.545 1.00 90.94 125 SER A C 1
ATOM 975 O O . SER A 1 125 ? 7.677 5.467 -5.669 1.00 90.94 125 SER A O 1
ATOM 977 N N . GLY A 1 126 ? 9.299 4.068 -6.348 1.00 91.62 126 GLY A N 1
ATOM 978 C CA . GLY A 1 126 ? 9.392 3.326 -5.090 1.00 91.62 126 GLY A CA 1
ATOM 979 C C . GLY A 1 126 ? 9.949 4.180 -3.953 1.00 91.62 126 GLY A C 1
ATOM 980 O O . GLY A 1 126 ? 9.407 4.165 -2.847 1.00 91.62 126 GLY A O 1
ATOM 981 N N . ASN A 1 127 ? 10.989 4.972 -4.236 1.00 91.00 127 ASN A N 1
ATOM 982 C CA . ASN A 1 127 ? 11.561 5.917 -3.280 1.00 91.00 127 ASN A CA 1
ATOM 983 C C . ASN A 1 127 ? 10.540 6.986 -2.863 1.00 91.00 127 ASN A C 1
ATOM 985 O O . ASN A 1 127 ? 10.301 7.172 -1.670 1.00 91.00 127 ASN A O 1
ATOM 989 N N . LEU A 1 128 ? 9.888 7.624 -3.841 1.00 90.31 128 LEU A N 1
ATOM 990 C CA . LEU A 1 128 ? 8.863 8.637 -3.602 1.00 90.31 128 LEU A CA 1
ATOM 991 C C . LEU A 1 128 ? 7.690 8.076 -2.789 1.00 90.31 128 LEU A C 1
ATOM 993 O O . LEU A 1 128 ? 7.294 8.680 -1.794 1.00 90.31 128 LEU A O 1
ATOM 997 N N . MET A 1 129 ? 7.164 6.909 -3.173 1.00 89.88 129 MET A N 1
ATOM 998 C CA . MET A 1 129 ? 6.043 6.283 -2.469 1.00 89.88 129 MET A CA 1
ATOM 999 C C . MET A 1 129 ? 6.409 5.934 -1.024 1.00 89.88 129 MET A C 1
ATOM 1001 O O . MET A 1 129 ? 5.618 6.175 -0.115 1.00 89.88 129 MET A O 1
ATOM 1005 N N . GLY A 1 130 ? 7.621 5.417 -0.797 1.00 88.94 130 GLY A N 1
ATOM 1006 C CA . GLY A 1 130 ? 8.117 5.130 0.547 1.00 88.94 130 GLY A CA 1
ATOM 1007 C C . GLY A 1 130 ? 8.214 6.386 1.417 1.00 88.94 130 GLY A C 1
ATOM 1008 O O . GLY A 1 130 ? 7.794 6.361 2.571 1.00 88.94 130 GLY A O 1
ATOM 1009 N N . GLN A 1 131 ? 8.714 7.495 0.860 1.00 86.94 131 GLN A N 1
ATOM 1010 C CA . GLN A 1 131 ? 8.803 8.772 1.573 1.00 86.94 1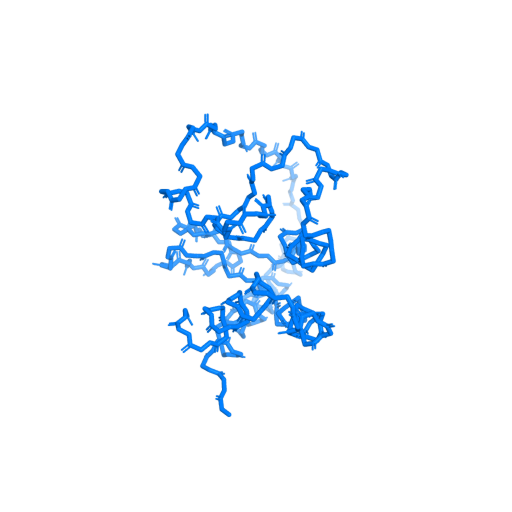31 GLN A CA 1
ATOM 1011 C C . GLN A 1 131 ? 7.425 9.339 1.909 1.00 86.94 131 GLN A C 1
ATOM 1013 O O . GLN A 1 131 ? 7.172 9.688 3.059 1.00 86.94 131 GLN A O 1
ATOM 1018 N N . ILE A 1 132 ? 6.522 9.399 0.928 1.00 84.31 132 ILE A N 1
ATOM 1019 C CA . ILE A 1 132 ? 5.181 9.945 1.139 1.00 84.31 132 ILE A CA 1
ATOM 1020 C C . ILE A 1 132 ? 4.438 9.100 2.176 1.00 84.31 132 ILE A C 1
ATOM 1022 O O . ILE A 1 132 ? 4.040 9.626 3.212 1.00 84.31 132 ILE A O 1
ATOM 1026 N N . TYR A 1 133 ? 4.304 7.792 1.943 1.00 84.88 133 TYR A N 1
ATOM 1027 C CA . TYR A 1 133 ? 3.449 6.939 2.768 1.00 84.88 133 TYR A CA 1
ATOM 1028 C C . TYR A 1 133 ? 3.932 6.830 4.215 1.00 84.88 133 TYR A C 1
ATOM 1030 O O . TYR A 1 133 ? 3.125 6.877 5.132 1.00 84.88 133 TYR A O 1
ATOM 1038 N N . PHE A 1 134 ? 5.240 6.673 4.436 1.00 83.31 134 PHE A N 1
ATOM 1039 C CA . PHE A 1 134 ? 5.751 6.361 5.772 1.00 83.31 134 PHE A CA 1
ATOM 1040 C C . PHE A 1 134 ? 6.255 7.582 6.550 1.00 83.31 134 PHE A C 1
ATOM 1042 O O . PHE A 1 134 ? 6.351 7.499 7.777 1.00 83.31 134 PHE A O 1
ATOM 1049 N N . ASN A 1 135 ? 6.557 8.703 5.882 1.00 76.88 135 ASN A N 1
ATOM 1050 C CA . ASN A 1 135 ? 7.160 9.869 6.539 1.00 76.88 135 ASN A CA 1
ATOM 1051 C C . ASN A 1 135 ? 6.323 11.155 6.466 1.00 76.88 135 ASN A C 1
ATOM 1053 O O . ASN A 1 135 ? 6.568 12.044 7.278 1.00 76.88 135 ASN A O 1
ATOM 1057 N N . ILE A 1 136 ? 5.381 11.282 5.523 1.00 73.19 136 ILE A N 1
ATOM 1058 C CA . ILE A 1 136 ? 4.595 12.517 5.330 1.00 73.19 136 ILE A CA 1
ATOM 1059 C C . ILE A 1 136 ? 3.141 12.341 5.765 1.00 73.19 136 ILE A C 1
ATOM 1061 O O . ILE A 1 136 ? 2.599 13.209 6.449 1.00 73.19 136 ILE A O 1
ATOM 1065 N N . VAL A 1 137 ? 2.511 11.261 5.302 1.00 64.75 137 VAL A N 1
ATOM 1066 C CA . VAL A 1 137 ? 1.079 10.988 5.486 1.00 64.75 137 VAL A CA 1
ATOM 1067 C C . VAL A 1 137 ? 0.782 10.423 6.881 1.00 64.75 137 VAL A C 1
ATOM 1069 O O . VAL A 1 137 ? 1.707 9.851 7.502 1.00 64.75 137 VAL A O 1
#